Protein AF-A0A6G4KER6-F1 (afdb_monomer_lite)

Structure (mmCIF, N/CA/C/O backbone):
data_AF-A0A6G4KER6-F1
#
_entry.id   AF-A0A6G4KER6-F1
#
loop_
_atom_site.group_PDB
_atom_site.id
_atom_site.type_symbol
_atom_site.label_atom_id
_atom_site.label_alt_id
_atom_site.label_comp_id
_atom_site.label_asym_id
_atom_site.label_entity_id
_atom_site.label_seq_id
_atom_site.pdbx_PDB_ins_code
_atom_site.Cartn_x
_atom_site.Cartn_y
_atom_site.Cartn_z
_atom_site.occupancy
_atom_site.B_iso_or_equiv
_atom_site.auth_seq_id
_atom_site.auth_comp_id
_atom_site.auth_asym_id
_atom_site.auth_atom_id
_atom_site.pdbx_PDB_model_num
ATOM 1 N N . ASN A 1 1 ? 16.055 -1.377 -39.280 1.00 74.94 1 ASN A N 1
ATOM 2 C CA . ASN A 1 1 ? 15.089 -2.118 -38.441 1.00 74.94 1 ASN A CA 1
ATOM 3 C C . ASN A 1 1 ? 14.130 -1.114 -37.783 1.00 74.94 1 ASN A C 1
ATOM 5 O O . ASN A 1 1 ? 14.564 -0.341 -36.937 1.00 74.94 1 ASN A O 1
ATOM 9 N N . LEU A 1 2 ? 12.864 -1.066 -38.221 1.00 85.38 2 LEU A N 1
ATOM 10 C CA . LEU A 1 2 ? 11.827 -0.137 -37.722 1.00 85.38 2 LEU A CA 1
ATOM 11 C C . LEU A 1 2 ? 11.370 -0.453 -36.289 1.00 85.38 2 LEU A C 1
ATOM 13 O O . LEU A 1 2 ? 10.986 0.447 -35.543 1.00 85.38 2 LEU A O 1
ATOM 17 N N . GLU A 1 3 ? 11.438 -1.722 -35.892 1.00 84.62 3 GLU A N 1
ATOM 18 C CA . GLU A 1 3 ? 11.042 -2.169 -34.561 1.00 84.62 3 GLU A CA 1
ATOM 19 C C . GLU A 1 3 ? 11.994 -1.624 -33.491 1.00 84.62 3 GLU A C 1
ATOM 21 O O . GLU A 1 3 ? 11.550 -1.088 -32.476 1.00 84.62 3 GLU A O 1
ATOM 26 N N . THR A 1 4 ? 13.306 -1.670 -33.749 1.00 86.19 4 THR A N 1
ATOM 27 C CA . THR A 1 4 ? 14.325 -1.115 -32.846 1.00 86.19 4 THR A CA 1
ATOM 28 C C . THR A 1 4 ? 14.118 0.381 -32.615 1.00 86.19 4 THR A C 1
ATOM 30 O O . THR A 1 4 ? 14.186 0.841 -31.476 1.00 86.19 4 THR A O 1
ATOM 33 N N . PHE A 1 5 ? 13.806 1.134 -33.675 1.00 86.69 5 PHE A N 1
ATOM 34 C CA . PHE A 1 5 ? 13.527 2.567 -33.580 1.00 86.69 5 PHE A CA 1
ATOM 35 C C . PHE A 1 5 ? 12.266 2.847 -32.749 1.00 86.69 5 PHE A C 1
ATOM 37 O O . PHE A 1 5 ? 12.321 3.635 -31.805 1.00 86.69 5 PHE A O 1
ATOM 44 N N . ARG A 1 6 ? 11.154 2.147 -33.028 1.00 86.12 6 ARG A N 1
ATOM 45 C CA . ARG A 1 6 ? 9.911 2.259 -32.245 1.00 86.12 6 ARG A CA 1
ATOM 46 C C . ARG A 1 6 ? 10.145 1.945 -30.766 1.00 86.12 6 ARG A C 1
ATOM 48 O O . ARG A 1 6 ? 9.701 2.697 -29.903 1.00 86.12 6 ARG A O 1
ATOM 55 N N . ASN A 1 7 ? 10.868 0.866 -30.472 1.00 85.88 7 ASN A N 1
ATOM 56 C CA . ASN A 1 7 ? 11.175 0.469 -29.100 1.00 85.88 7 ASN A CA 1
ATOM 57 C C . ASN A 1 7 ? 12.059 1.515 -28.397 1.00 85.88 7 ASN A C 1
ATOM 59 O O . ASN A 1 7 ? 11.851 1.787 -27.218 1.00 85.88 7 ASN A O 1
ATOM 63 N N . GLY A 1 8 ? 12.993 2.155 -29.109 1.00 84.06 8 GLY A N 1
ATOM 64 C CA . GLY A 1 8 ? 13.769 3.285 -28.590 1.00 84.06 8 GLY A CA 1
ATOM 65 C C . GLY A 1 8 ? 12.897 4.483 -28.195 1.00 84.06 8 GLY A C 1
ATOM 66 O O . GLY A 1 8 ? 13.041 5.003 -27.091 1.00 84.06 8 GLY A O 1
ATOM 67 N N . GLN A 1 9 ? 11.939 4.868 -29.046 1.00 87.75 9 GLN A N 1
ATOM 68 C CA . GLN A 1 9 ? 11.003 5.963 -28.750 1.00 87.75 9 GLN A CA 1
ATOM 69 C C . GLN A 1 9 ? 10.103 5.643 -27.547 1.00 87.75 9 GLN A C 1
ATOM 71 O O . GLN A 1 9 ? 9.937 6.470 -26.653 1.00 87.75 9 GLN A O 1
ATOM 76 N N . LEU A 1 10 ? 9.574 4.419 -27.474 1.00 85.06 10 LEU A N 1
ATOM 77 C CA . LEU A 1 10 ? 8.748 3.979 -26.346 1.00 85.06 10 LEU A CA 1
ATOM 78 C C . LEU A 1 10 ? 9.530 3.961 -25.022 1.00 85.06 10 LEU A C 1
ATOM 80 O O . LEU A 1 10 ? 8.968 4.318 -23.990 1.00 85.06 10 LEU A O 1
ATOM 84 N N . ARG A 1 11 ? 10.828 3.620 -25.037 1.00 82.94 11 ARG A N 1
ATOM 85 C CA . ARG A 1 11 ? 11.691 3.726 -23.844 1.00 82.94 11 ARG A CA 1
ATOM 86 C C . ARG A 1 11 ? 11.892 5.172 -23.396 1.00 82.94 11 ARG A C 1
ATOM 88 O O . ARG A 1 11 ? 11.839 5.433 -22.200 1.00 82.94 11 ARG A O 1
ATOM 95 N N . ALA A 1 12 ? 12.076 6.108 -24.328 1.00 84.88 12 ALA A N 1
ATOM 96 C CA . ALA A 1 12 ? 12.202 7.528 -23.997 1.00 84.88 12 ALA A CA 1
ATOM 97 C C . ALA A 1 12 ? 10.917 8.083 -23.349 1.00 84.88 12 ALA A C 1
ATOM 99 O O . ALA A 1 12 ? 10.983 8.807 -22.356 1.00 84.88 12 ALA A O 1
ATOM 100 N N . VAL A 1 13 ? 9.745 7.686 -23.860 1.00 84.19 13 VAL A N 1
ATOM 101 C CA . VAL A 1 13 ? 8.441 8.044 -23.274 1.00 84.19 13 VAL A CA 1
ATOM 102 C C . VAL A 1 13 ? 8.255 7.420 -21.889 1.00 84.19 13 VAL A C 1
ATOM 104 O O . VAL A 1 13 ? 7.837 8.111 -20.958 1.00 84.19 13 VAL A O 1
ATOM 107 N N . ALA A 1 14 ? 8.585 6.137 -21.727 1.00 81.88 14 ALA A N 1
ATOM 108 C CA . ALA A 1 14 ? 8.510 5.432 -20.447 1.00 81.88 14 ALA A CA 1
ATOM 109 C C . ALA A 1 14 ? 9.381 6.118 -19.374 1.00 81.88 14 ALA A C 1
ATOM 111 O O . ALA A 1 14 ? 8.889 6.464 -18.299 1.00 81.88 14 ALA A O 1
ATOM 112 N N . ALA A 1 15 ? 10.630 6.452 -19.721 1.00 78.19 15 ALA A N 1
ATOM 113 C CA . ALA A 1 15 ? 11.555 7.166 -18.840 1.00 78.19 15 ALA A CA 1
ATOM 114 C C . ALA A 1 15 ? 11.029 8.548 -18.408 1.00 78.19 15 ALA A C 1
ATOM 116 O O . ALA A 1 15 ? 11.163 8.926 -17.246 1.00 78.19 15 ALA A O 1
ATOM 117 N N . GLY A 1 16 ? 10.394 9.295 -19.320 1.00 77.56 16 GLY A N 1
ATOM 118 C CA . GLY A 1 16 ? 9.818 10.608 -19.010 1.00 77.56 16 GLY A CA 1
ATOM 119 C C . GLY A 1 16 ? 8.527 10.547 -18.185 1.00 77.56 16 GLY A C 1
ATOM 120 O O . GLY A 1 16 ? 8.261 11.438 -17.382 1.00 77.56 16 GLY A O 1
ATOM 121 N N . SER A 1 17 ? 7.729 9.494 -18.364 1.00 77.50 17 SER A N 1
ATOM 122 C CA . SER A 1 17 ? 6.418 9.334 -17.717 1.00 77.50 17 SER A CA 1
ATOM 123 C C . SER A 1 17 ? 6.459 8.583 -16.383 1.00 77.50 17 SER A C 1
ATOM 125 O O . SER A 1 17 ? 5.430 8.496 -15.715 1.00 77.50 17 SER A O 1
ATOM 127 N N . ARG A 1 18 ? 7.631 8.065 -15.976 1.00 73.00 18 ARG A N 1
ATOM 128 C CA . ARG A 1 18 ? 7.809 7.159 -14.820 1.00 73.00 18 ARG A CA 1
ATOM 129 C C . ARG A 1 18 ? 6.963 5.885 -14.913 1.00 73.00 18 ARG A C 1
ATOM 131 O O . ARG A 1 18 ? 6.605 5.290 -13.899 1.00 73.00 18 ARG A O 1
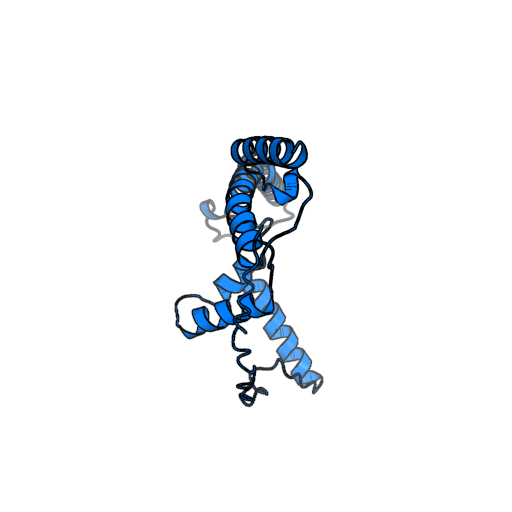ATOM 138 N N . LEU A 1 19 ? 6.633 5.474 -16.133 1.00 76.62 19 LEU A N 1
ATOM 139 C CA . LEU A 1 19 ? 5.990 4.198 -16.418 1.00 76.62 19 LEU A CA 1
ATOM 140 C C . LEU A 1 19 ? 7.046 3.206 -16.899 1.00 76.62 19 LEU A C 1
ATOM 142 O O . LEU A 1 19 ? 8.052 3.590 -17.489 1.00 76.62 19 LEU A O 1
ATOM 146 N N . SER A 1 20 ? 6.804 1.917 -16.685 1.00 78.25 20 SER A N 1
ATOM 147 C CA . SER A 1 20 ? 7.661 0.871 -17.237 1.00 78.25 20 SER A CA 1
ATOM 148 C C . SER A 1 20 ? 7.509 0.773 -18.762 1.00 78.25 20 SER A C 1
ATOM 150 O O . SER A 1 20 ? 6.423 0.994 -19.318 1.00 78.25 20 SER A O 1
ATOM 152 N N . PHE A 1 21 ? 8.597 0.434 -19.460 1.00 78.38 21 PHE A N 1
ATOM 153 C CA . PHE A 1 21 ? 8.586 0.210 -20.907 1.00 78.38 21 PHE A CA 1
ATOM 154 C C . PHE A 1 21 ? 7.650 -0.939 -21.269 1.00 78.38 21 PHE A C 1
ATOM 156 O O . PHE A 1 21 ? 6.844 -0.798 -22.179 1.00 78.38 21 PHE A O 1
ATOM 163 N N . SER A 1 22 ? 7.701 -2.040 -20.531 1.00 77.00 22 SER A N 1
ATOM 164 C CA . SER A 1 22 ? 6.870 -3.221 -20.711 1.00 77.00 22 SER A CA 1
ATOM 165 C C . SER A 1 22 ? 5.389 -2.906 -20.539 1.00 77.00 22 SER A C 1
ATOM 167 O O . SER A 1 22 ? 4.575 -3.404 -21.311 1.00 77.00 22 SER A O 1
ATOM 169 N N . SER A 1 23 ? 5.024 -2.012 -19.610 1.00 74.69 23 SER A N 1
ATOM 170 C CA . SER A 1 23 ? 3.643 -1.522 -19.481 1.00 74.69 23 SER A CA 1
ATOM 171 C C . SER A 1 23 ? 3.251 -0.599 -20.642 1.00 74.69 23 SER A C 1
ATOM 173 O O . SER A 1 23 ? 2.184 -0.757 -21.236 1.00 74.69 23 SER A O 1
ATOM 175 N N . THR A 1 24 ? 4.147 0.309 -21.041 1.00 76.00 24 THR A N 1
ATOM 176 C CA . THR A 1 24 ? 3.918 1.282 -22.128 1.00 76.00 24 THR A CA 1
ATOM 177 C C . THR A 1 24 ? 3.815 0.613 -23.504 1.00 76.00 24 THR A C 1
ATOM 179 O O . THR A 1 24 ? 2.959 0.955 -24.316 1.00 76.00 24 THR A O 1
ATOM 182 N N . ALA A 1 25 ? 4.679 -0.362 -23.772 1.00 76.94 25 ALA A N 1
ATOM 183 C CA . ALA A 1 25 ? 4.778 -1.099 -25.026 1.00 76.94 25 ALA A CA 1
ATOM 184 C C . ALA A 1 25 ? 3.935 -2.385 -25.034 1.00 76.94 25 ALA A C 1
ATOM 186 O O . ALA A 1 25 ? 3.863 -3.045 -26.070 1.00 76.94 25 ALA A O 1
ATOM 187 N N . ARG A 1 26 ? 3.330 -2.756 -23.892 1.00 73.25 26 ARG A N 1
ATOM 188 C CA . ARG A 1 26 ? 2.672 -4.057 -23.654 1.00 73.25 26 ARG A CA 1
ATOM 189 C C . ARG A 1 26 ? 3.541 -5.252 -24.059 1.00 73.25 26 ARG A C 1
ATOM 191 O O . ARG A 1 26 ? 3.043 -6.236 -24.601 1.00 73.25 26 ARG A O 1
ATOM 198 N N . ASN A 1 27 ? 4.845 -5.152 -23.821 1.00 75.38 27 ASN A N 1
ATOM 199 C CA . ASN A 1 27 ? 5.815 -6.179 -24.174 1.00 75.38 27 ASN A CA 1
ATOM 200 C C . ASN A 1 27 ? 6.532 -6.648 -22.913 1.00 75.38 27 ASN A C 1
ATOM 202 O O . ASN A 1 27 ? 7.344 -5.911 -22.379 1.00 75.38 27 ASN A O 1
ATOM 206 N N . TYR A 1 28 ? 6.246 -7.868 -22.467 1.00 66.75 28 TYR A N 1
ATOM 207 C CA . TYR A 1 28 ? 6.769 -8.428 -21.217 1.00 66.75 28 TYR A CA 1
ATOM 208 C C . TYR A 1 28 ? 7.930 -9.414 -21.439 1.00 66.75 28 TYR A C 1
ATOM 210 O O . TYR A 1 28 ? 8.191 -10.280 -20.604 1.00 66.75 28 TYR A O 1
ATOM 218 N N . ASN A 1 29 ? 8.636 -9.311 -22.568 1.00 69.25 29 ASN A N 1
ATOM 219 C CA . ASN A 1 29 ? 9.780 -10.172 -22.865 1.00 69.25 29 ASN A CA 1
ATOM 220 C C . ASN A 1 29 ? 11.023 -9.749 -22.062 1.00 69.25 29 ASN A C 1
ATOM 222 O O . ASN A 1 29 ? 11.415 -8.584 -22.078 1.00 69.25 29 ASN A O 1
ATOM 226 N N . GLY A 1 30 ? 11.681 -10.703 -21.399 1.00 71.81 30 GLY A N 1
ATOM 227 C CA . GLY A 1 30 ? 12.914 -10.469 -20.642 1.00 71.81 30 GLY A CA 1
ATOM 228 C C . GLY A 1 30 ? 13.197 -11.568 -19.617 1.00 71.81 30 GLY A C 1
ATOM 229 O O . GLY A 1 30 ? 12.362 -12.438 -19.381 1.00 71.81 30 GLY A O 1
ATOM 230 N N . THR A 1 31 ? 14.380 -11.538 -19.002 1.00 78.06 31 THR A N 1
ATOM 231 C CA . THR A 1 31 ? 14.703 -12.419 -17.868 1.00 78.06 31 THR A CA 1
ATOM 232 C C . THR A 1 31 ? 13.974 -11.956 -16.601 1.00 78.06 31 THR A C 1
ATOM 234 O O . THR A 1 31 ? 13.618 -10.783 -16.478 1.00 78.06 31 THR A O 1
ATOM 237 N N . TYR A 1 32 ? 13.798 -12.853 -15.623 1.00 70.62 32 TYR A N 1
ATOM 238 C CA . TYR A 1 32 ? 13.185 -12.525 -14.324 1.00 70.62 32 TYR A CA 1
ATOM 239 C C . TYR A 1 32 ? 13.810 -11.279 -13.672 1.00 70.62 32 TYR A C 1
ATOM 241 O O . TYR A 1 32 ? 13.098 -10.391 -13.209 1.00 70.62 32 TYR A O 1
ATOM 249 N N . SER A 1 33 ? 15.143 -11.182 -13.682 1.00 73.06 33 SER A N 1
ATOM 250 C CA . SER A 1 33 ? 15.867 -10.049 -13.097 1.00 73.06 33 SER A CA 1
ATOM 251 C C . SER A 1 33 ? 15.558 -8.728 -13.806 1.00 73.06 33 SER A C 1
ATOM 253 O O . SER A 1 33 ? 15.400 -7.710 -13.138 1.00 73.06 33 SER A O 1
ATOM 255 N N . ALA A 1 34 ? 15.420 -8.741 -15.137 1.00 77.25 34 ALA A N 1
ATOM 256 C CA . ALA A 1 34 ? 15.083 -7.548 -15.911 1.00 77.25 34 ALA A CA 1
ATOM 257 C C . ALA A 1 34 ? 13.647 -7.075 -15.632 1.00 77.25 34 ALA A C 1
ATOM 259 O O . ALA A 1 34 ? 13.431 -5.891 -15.388 1.00 77.25 34 ALA A O 1
ATOM 260 N N . GLN A 1 35 ? 12.684 -8.002 -15.582 1.00 75.88 35 GLN A N 1
ATOM 261 C CA . GLN A 1 35 ? 11.294 -7.684 -15.232 1.00 75.88 35 GLN A CA 1
ATOM 262 C C . GLN A 1 35 ? 11.173 -7.162 -13.793 1.00 75.88 35 GLN A C 1
ATOM 264 O O . GLN A 1 35 ? 10.406 -6.236 -13.531 1.00 75.88 35 GLN A O 1
ATOM 269 N N . ARG A 1 36 ? 11.951 -7.721 -12.851 1.00 77.69 36 ARG A N 1
ATOM 270 C CA . ARG A 1 36 ? 11.978 -7.248 -11.460 1.00 77.69 36 ARG A CA 1
ATOM 271 C C . ARG A 1 36 ? 12.549 -5.845 -11.344 1.00 77.69 36 ARG A C 1
ATOM 273 O O . ARG A 1 36 ? 11.947 -5.028 -10.660 1.00 77.69 36 ARG A O 1
ATOM 280 N N . GLN A 1 37 ? 13.664 -5.563 -12.009 1.00 78.25 37 GLN A N 1
ATOM 281 C CA . GLN A 1 37 ? 14.275 -4.235 -11.991 1.00 78.25 37 GLN A CA 1
ATOM 282 C C . GLN A 1 37 ? 13.307 -3.174 -12.530 1.00 78.25 37 GLN A C 1
ATOM 284 O O . GLN A 1 37 ? 13.092 -2.140 -11.905 1.00 78.25 37 GLN A O 1
ATOM 289 N N . GLU A 1 38 ? 12.649 -3.480 -13.644 1.00 80.19 38 GLU A N 1
ATOM 290 C CA . GLU A 1 38 ? 11.659 -2.593 -14.245 1.00 80.19 38 GLU A CA 1
ATOM 291 C C . GLU A 1 38 ? 10.435 -2.364 -13.338 1.00 80.19 38 GLU A C 1
ATOM 293 O O . GLU A 1 38 ? 9.926 -1.243 -13.218 1.00 80.19 38 GLU A O 1
ATOM 298 N N . LEU A 1 39 ? 9.955 -3.416 -12.668 1.00 80.31 39 LEU A N 1
ATOM 299 C CA . LEU A 1 39 ? 8.871 -3.290 -11.699 1.00 80.31 39 LEU A CA 1
ATOM 300 C C . LEU A 1 39 ? 9.289 -2.426 -10.503 1.00 80.31 39 LEU A C 1
ATOM 302 O O . LEU A 1 39 ? 8.508 -1.572 -10.090 1.00 80.31 39 LEU A O 1
ATOM 306 N N . VAL A 1 40 ? 10.498 -2.617 -9.967 1.00 80.19 40 VAL A N 1
ATOM 307 C CA . VAL A 1 40 ? 11.035 -1.809 -8.858 1.00 80.19 40 VAL A CA 1
ATOM 308 C C . VAL A 1 40 ? 11.052 -0.328 -9.238 1.00 80.19 40 VAL A C 1
ATOM 310 O O . VAL A 1 40 ? 10.473 0.487 -8.525 1.00 80.19 40 VAL A O 1
ATOM 313 N N . GLU A 1 41 ? 11.611 0.013 -10.399 1.00 78.56 41 GLU A N 1
ATOM 314 C CA . GLU A 1 41 ? 11.714 1.404 -10.862 1.00 78.56 41 GLU A CA 1
ATOM 315 C C . GLU A 1 41 ? 10.342 2.057 -11.098 1.00 78.56 41 GLU A C 1
ATOM 317 O O . GLU A 1 41 ? 10.125 3.216 -10.743 1.00 78.56 41 GLU A O 1
ATOM 322 N N . SER A 1 42 ? 9.381 1.314 -11.657 1.00 77.88 42 SER A N 1
ATOM 323 C CA . SER A 1 42 ? 8.016 1.829 -11.853 1.00 77.88 42 SER A CA 1
ATOM 324 C C . SER A 1 42 ? 7.221 1.955 -10.549 1.00 77.88 42 SER A C 1
ATOM 326 O O . SER A 1 42 ? 6.399 2.865 -10.415 1.00 77.88 42 SER A O 1
ATOM 328 N N . THR A 1 43 ? 7.487 1.090 -9.564 1.00 82.00 43 THR A N 1
ATOM 329 C CA . THR A 1 43 ? 6.801 1.105 -8.264 1.00 82.00 43 THR A CA 1
ATOM 330 C C . THR A 1 43 ? 7.050 2.412 -7.524 1.00 82.00 43 THR A C 1
ATOM 332 O O . THR A 1 43 ? 6.094 2.997 -7.021 1.00 82.00 43 THR A O 1
ATOM 335 N N . ASP A 1 44 ? 8.276 2.938 -7.536 1.00 80.38 44 ASP A N 1
ATOM 336 C CA . ASP A 1 44 ? 8.585 4.239 -6.926 1.00 80.38 44 ASP A CA 1
ATOM 337 C C . ASP A 1 44 ? 7.732 5.372 -7.521 1.00 80.38 44 ASP A C 1
ATOM 339 O O . ASP A 1 44 ? 7.199 6.219 -6.797 1.00 80.38 44 ASP A O 1
ATOM 343 N N . GLY A 1 45 ? 7.524 5.355 -8.842 1.00 80.88 45 GLY A N 1
ATOM 344 C CA . GLY A 1 45 ? 6.626 6.287 -9.525 1.00 80.88 45 GLY A CA 1
ATOM 345 C C . GLY A 1 45 ? 5.177 6.165 -9.044 1.00 80.88 45 GLY A C 1
ATOM 346 O O . GLY A 1 45 ? 4.519 7.176 -8.778 1.00 80.88 45 GLY A O 1
ATOM 347 N N . TYR A 1 46 ? 4.690 4.935 -8.875 1.00 82.81 46 TYR A N 1
ATOM 348 C CA . TYR A 1 46 ? 3.344 4.672 -8.367 1.00 82.81 46 TYR A CA 1
ATOM 349 C C . TYR A 1 46 ? 3.166 5.087 -6.904 1.00 82.81 46 TYR A C 1
ATOM 351 O O . TYR A 1 46 ? 2.124 5.653 -6.575 1.00 82.81 46 TYR A O 1
ATOM 359 N N . LEU A 1 47 ? 4.171 4.888 -6.046 1.00 85.44 47 LEU A N 1
ATOM 360 C CA . LEU A 1 47 ? 4.126 5.304 -4.640 1.00 85.44 47 LEU A CA 1
ATOM 361 C C . LEU A 1 47 ? 4.018 6.831 -4.498 1.00 85.44 47 LEU A C 1
ATOM 363 O O . LEU A 1 47 ? 3.275 7.319 -3.648 1.00 85.44 47 LEU A O 1
ATOM 367 N N . ILE A 1 48 ? 4.683 7.598 -5.369 1.00 87.75 48 ILE A N 1
ATOM 368 C CA . ILE A 1 48 ? 4.548 9.065 -5.396 1.00 87.75 48 ILE A CA 1
ATOM 369 C C . ILE A 1 48 ? 3.117 9.472 -5.764 1.00 87.75 48 ILE A C 1
ATOM 371 O O . ILE A 1 48 ? 2.514 10.306 -5.087 1.00 87.75 48 ILE A O 1
ATOM 375 N N . LEU A 1 49 ? 2.556 8.882 -6.826 1.00 88.19 49 LEU A N 1
ATOM 376 C CA . LEU A 1 49 ? 1.179 9.163 -7.250 1.00 88.19 49 LEU A CA 1
ATOM 377 C C . LEU A 1 49 ? 0.164 8.768 -6.174 1.00 88.19 49 LEU A C 1
ATOM 379 O O . LEU A 1 49 ? -0.815 9.478 -5.941 1.00 88.19 49 LEU A O 1
ATOM 383 N N . GLN A 1 50 ? 0.415 7.652 -5.498 1.00 89.25 50 GLN A N 1
ATOM 384 C CA . GLN A 1 50 ? -0.383 7.186 -4.379 1.00 89.25 50 GLN A CA 1
ATOM 385 C C . GLN A 1 50 ? -0.340 8.175 -3.211 1.00 89.25 50 GLN A C 1
ATOM 387 O O . GLN A 1 50 ? -1.401 8.515 -2.692 1.00 89.25 50 GLN A O 1
ATOM 392 N N . ASP A 1 51 ? 0.836 8.665 -2.805 1.00 89.81 51 ASP A N 1
ATOM 393 C CA . ASP A 1 51 ? 0.946 9.644 -1.716 1.00 89.81 51 ASP A CA 1
ATOM 394 C C . ASP A 1 51 ? 0.236 10.958 -2.067 1.00 89.81 51 ASP A C 1
ATOM 396 O O . ASP A 1 51 ? -0.515 11.503 -1.254 1.00 89.81 51 ASP A O 1
ATOM 400 N N . TRP A 1 52 ? 0.356 11.406 -3.320 1.00 93.00 52 TRP A N 1
ATOM 401 C CA . TRP A 1 52 ? -0.396 12.553 -3.832 1.00 93.00 52 TRP A CA 1
ATOM 402 C C . TRP A 1 52 ? -1.905 12.338 -3.739 1.00 93.00 52 TRP A C 1
ATOM 404 O O . TRP A 1 52 ? -2.623 13.195 -3.221 1.00 93.00 52 TRP A O 1
ATOM 414 N N . PHE A 1 53 ? -2.398 11.185 -4.192 1.00 93.06 53 PHE A N 1
ATOM 415 C CA . PHE A 1 53 ? -3.820 10.860 -4.124 1.00 93.06 53 PHE A CA 1
ATOM 416 C C . PHE A 1 53 ? -4.312 10.743 -2.674 1.00 93.06 53 PHE A C 1
ATOM 418 O O . PHE A 1 53 ? -5.381 11.253 -2.330 1.00 93.06 53 PHE A O 1
ATOM 425 N N . ILE A 1 54 ? -3.512 10.139 -1.791 1.00 93.25 54 ILE A N 1
ATOM 426 C CA . ILE A 1 54 ? -3.807 10.060 -0.358 1.00 93.25 54 ILE A CA 1
ATOM 427 C C . ILE A 1 54 ? -3.897 11.464 0.240 1.00 93.25 54 ILE A C 1
ATOM 429 O O . ILE A 1 54 ? -4.859 11.759 0.949 1.00 93.25 54 ILE A O 1
ATOM 433 N N . GLY A 1 55 ? -2.917 12.325 -0.031 1.00 93.81 55 GLY A N 1
ATOM 434 C CA . GLY A 1 55 ? -2.859 13.684 0.495 1.00 93.81 55 GLY A CA 1
ATOM 435 C C . GLY A 1 55 ? -4.001 14.567 -0.005 1.00 93.81 55 GLY A C 1
ATOM 436 O O . GLY A 1 55 ? -4.601 15.286 0.795 1.00 93.81 55 GLY A O 1
ATOM 437 N N . ALA A 1 56 ? -4.323 14.484 -1.296 1.00 96.00 56 ALA A N 1
ATOM 438 C CA . ALA A 1 56 ? -5.295 15.356 -1.950 1.00 96.00 56 ALA A CA 1
ATOM 439 C C . ALA A 1 56 ? -6.750 14.881 -1.817 1.00 96.00 56 ALA A C 1
ATOM 441 O O . ALA A 1 56 ? -7.654 15.711 -1.763 1.00 96.00 56 ALA A O 1
ATOM 442 N N . VAL A 1 57 ? -6.992 13.568 -1.762 1.00 95.12 57 VAL A N 1
ATOM 443 C CA . VAL A 1 57 ? -8.347 12.997 -1.853 1.00 95.12 57 VAL A CA 1
ATOM 444 C C . VAL A 1 57 ? -8.692 12.192 -0.606 1.00 95.12 57 VAL A C 1
ATOM 446 O O . VAL A 1 57 ? -9.612 12.544 0.136 1.00 95.12 57 VAL A O 1
ATOM 449 N N . THR A 1 58 ? -7.938 11.126 -0.333 1.00 95.00 58 THR A N 1
ATOM 450 C CA . THR A 1 58 ? -8.323 10.139 0.687 1.00 95.00 58 THR A CA 1
ATOM 451 C C . THR A 1 58 ? -8.279 10.713 2.102 1.00 95.00 58 THR A C 1
ATOM 453 O O . THR A 1 58 ? -9.206 10.508 2.887 1.00 95.00 58 THR A O 1
ATOM 456 N N . ARG A 1 59 ? -7.225 11.461 2.447 1.00 95.50 59 ARG A N 1
ATOM 457 C CA . ARG A 1 59 ? -7.031 12.036 3.785 1.00 95.50 59 ARG A CA 1
ATOM 458 C C . ARG A 1 59 ? -8.065 13.123 4.110 1.00 95.50 59 ARG A C 1
ATOM 460 O O . ARG A 1 59 ? -8.635 13.050 5.202 1.00 95.50 59 ARG A O 1
ATOM 467 N N . PRO A 1 60 ? -8.361 14.099 3.228 1.00 96.38 60 PRO A N 1
ATOM 468 C CA . PRO A 1 60 ? -9.450 15.049 3.454 1.00 96.38 60 PRO A CA 1
ATOM 469 C C . PRO A 1 60 ? -10.811 14.366 3.612 1.00 96.38 60 PRO A C 1
ATOM 471 O O . PRO A 1 60 ? -11.544 14.677 4.552 1.00 96.38 60 PRO A O 1
ATOM 474 N N . MET A 1 61 ? -11.116 13.390 2.750 1.00 96.56 61 MET A N 1
ATOM 475 C CA . MET A 1 61 ? -12.373 12.641 2.796 1.00 96.56 61 MET A CA 1
ATOM 476 C C . MET A 1 61 ? -12.537 11.881 4.118 1.00 96.56 61 MET A C 1
ATOM 478 O O . MET A 1 61 ? -13.564 12.021 4.784 1.00 96.56 61 MET A O 1
ATOM 482 N N . TYR A 1 62 ? -11.506 11.144 4.547 1.00 95.75 62 TYR A N 1
ATOM 483 C CA . TYR A 1 62 ? -11.499 10.432 5.828 1.00 95.75 62 TYR A CA 1
ATOM 484 C C . TYR A 1 62 ? -11.728 11.377 7.014 1.00 95.75 62 TYR A C 1
ATOM 486 O O . TYR A 1 62 ? -12.562 11.107 7.878 1.00 95.75 62 TYR A O 1
ATOM 494 N N . ARG A 1 63 ? -11.022 12.514 7.052 1.00 95.75 63 ARG A N 1
ATOM 495 C CA . ARG A 1 63 ? -11.142 13.488 8.149 1.00 95.75 63 ARG A CA 1
ATOM 496 C C . ARG A 1 63 ? -12.530 14.122 8.205 1.00 95.75 63 ARG A C 1
ATOM 498 O O . ARG A 1 63 ? -13.068 14.285 9.300 1.00 95.75 63 ARG A O 1
ATOM 505 N N . ALA A 1 64 ? -13.109 14.455 7.052 1.00 96.44 64 ALA A N 1
ATOM 506 C CA . ALA A 1 64 ? -14.461 15.000 6.967 1.00 96.44 64 ALA A CA 1
ATOM 507 C C . ALA A 1 64 ? -15.506 13.985 7.452 1.00 96.44 64 ALA A C 1
ATOM 509 O O . ALA A 1 64 ? -16.354 14.320 8.282 1.00 96.44 64 ALA A O 1
ATOM 510 N N . TRP A 1 65 ? -15.392 12.734 7.000 1.00 96.69 65 TRP A N 1
ATOM 511 C CA . TRP A 1 65 ? -16.253 11.644 7.447 1.00 96.69 65 TRP A CA 1
ATOM 512 C C . TRP A 1 65 ? -16.147 11.411 8.960 1.00 96.69 65 TRP A C 1
ATOM 514 O O . TRP A 1 65 ? -17.170 11.417 9.644 1.00 96.69 65 TRP A O 1
ATOM 524 N N . LEU A 1 66 ? -14.931 11.278 9.503 1.00 96.12 66 LEU A N 1
ATOM 525 C CA . LEU A 1 66 ? -14.726 11.007 10.929 1.00 96.12 66 LEU A CA 1
ATOM 526 C C . LEU A 1 66 ? -15.292 12.136 11.795 1.00 96.12 66 LEU A C 1
ATOM 528 O O . LEU A 1 66 ? -15.976 11.879 12.784 1.00 96.12 66 LEU A O 1
ATOM 532 N N . LYS A 1 67 ? -15.065 13.392 11.392 1.00 95.38 67 LYS A N 1
ATOM 533 C CA . LYS A 1 67 ? -15.643 14.559 12.067 1.00 95.38 67 LYS A CA 1
ATOM 534 C C . LYS A 1 67 ? -17.170 14.459 12.128 1.00 95.38 67 LYS A C 1
ATOM 536 O O . LYS A 1 67 ? -17.746 14.663 13.194 1.00 95.38 67 LYS A O 1
ATOM 541 N N . GLN A 1 68 ? -17.820 14.110 11.018 1.00 96.75 68 GLN A N 1
ATOM 542 C CA . GLN A 1 68 ? -19.276 13.983 10.963 1.00 96.75 68 GLN A CA 1
ATOM 543 C C . GLN A 1 68 ? -19.794 12.787 11.775 1.00 96.75 68 GLN A C 1
ATOM 545 O O . GLN A 1 68 ? -20.812 12.900 12.460 1.00 96.75 68 GLN A O 1
ATOM 550 N N . ALA A 1 69 ? -19.089 11.657 11.753 1.00 96.38 69 ALA A N 1
ATOM 551 C CA . ALA A 1 69 ? -19.432 10.469 12.533 1.00 96.38 69 ALA A CA 1
ATOM 552 C C . ALA A 1 69 ? -19.363 10.726 14.050 1.00 96.38 69 ALA A C 1
ATOM 554 O O . ALA A 1 69 ? -20.190 10.215 14.805 1.00 96.38 69 ALA A O 1
ATOM 555 N N . VAL A 1 70 ? -18.420 11.566 14.490 1.00 95.50 70 VAL A N 1
ATOM 556 C CA . VAL A 1 70 ? -18.325 12.013 15.887 1.00 95.50 70 VAL A CA 1
ATOM 557 C C . VAL A 1 70 ? -19.447 12.994 16.234 1.00 95.50 70 VAL A C 1
ATOM 559 O O . VAL A 1 70 ? -20.114 12.819 17.249 1.00 95.50 70 VAL A O 1
ATOM 562 N N . VAL A 1 71 ? -19.697 14.006 15.393 1.00 94.75 71 VAL A N 1
ATOM 563 C CA . VAL A 1 71 ? -20.739 15.026 15.647 1.00 94.75 71 VAL A CA 1
ATOM 564 C C . VAL A 1 71 ? -22.144 14.420 15.673 1.00 94.75 71 VAL A C 1
ATOM 566 O O . VAL A 1 71 ? -22.958 14.792 16.512 1.00 94.75 71 VAL A O 1
ATOM 569 N N . SER A 1 72 ? -22.425 13.463 14.789 1.00 96.31 72 SER A N 1
ATOM 570 C CA . SER A 1 72 ? -23.705 12.740 14.752 1.00 96.31 72 SER A CA 1
ATOM 571 C C . SER A 1 72 ? -23.890 11.745 15.905 1.00 96.31 72 SER A C 1
ATOM 573 O O . SER A 1 72 ? -24.976 11.194 16.067 1.00 96.31 72 SER A O 1
ATOM 575 N N . GLY A 1 73 ? -22.851 11.498 16.708 1.00 94.38 73 GLY A N 1
ATOM 576 C CA . GLY A 1 73 ? -22.901 10.586 17.850 1.00 94.38 73 GLY A CA 1
ATOM 577 C C . GLY A 1 73 ? -22.847 9.097 17.493 1.00 94.38 73 GLY A C 1
ATOM 578 O O . GLY A 1 73 ? -22.949 8.270 18.402 1.00 94.38 73 GLY A O 1
ATOM 579 N N . VAL A 1 74 ? -22.653 8.749 16.212 1.00 96.12 74 VAL A N 1
ATOM 580 C CA . VAL A 1 74 ? -22.417 7.364 15.757 1.00 96.12 74 VAL A CA 1
ATOM 581 C C . VAL A 1 74 ? -21.123 6.826 16.361 1.00 96.12 74 VAL A C 1
ATOM 583 O O . VAL A 1 74 ? -21.081 5.698 16.849 1.00 96.12 74 VAL A O 1
ATOM 586 N N . ILE A 1 75 ? -20.076 7.655 16.378 1.00 94.56 75 ILE A N 1
ATOM 587 C CA . ILE A 1 75 ? -18.820 7.361 17.065 1.00 94.56 75 ILE A CA 1
ATOM 588 C C . ILE A 1 75 ? -18.777 8.175 18.355 1.00 94.56 75 ILE A C 1
ATOM 590 O O . ILE A 1 75 ? -18.726 9.405 18.335 1.00 94.56 75 ILE A O 1
ATOM 594 N N . ARG A 1 76 ? -18.755 7.479 19.494 1.00 93.50 76 ARG A N 1
ATOM 595 C CA . ARG A 1 76 ? -18.554 8.096 20.809 1.00 93.50 76 ARG A CA 1
ATOM 596 C C . ARG A 1 76 ? -17.082 8.025 21.176 1.00 93.50 76 ARG A C 1
ATOM 598 O O . ARG A 1 76 ? -16.526 6.938 21.297 1.00 93.50 76 ARG A O 1
ATOM 605 N N . LEU A 1 77 ? -16.462 9.186 21.348 1.00 92.56 77 LEU A N 1
ATOM 606 C CA . LEU A 1 77 ? -15.056 9.260 21.725 1.00 92.56 77 LEU A CA 1
ATOM 607 C C . LEU A 1 77 ? -14.869 8.897 23.210 1.00 92.56 77 LEU A C 1
ATOM 609 O O . LEU A 1 77 ? -15.645 9.378 24.045 1.00 92.56 77 LEU A O 1
ATOM 613 N N . PRO A 1 78 ? -13.846 8.095 23.556 1.00 92.69 78 PRO A N 1
ATOM 614 C CA . PRO A 1 78 ? -13.432 7.888 24.941 1.00 92.69 78 PRO A CA 1
ATOM 615 C C . PRO A 1 78 ? -13.075 9.213 25.629 1.00 92.69 78 PRO A C 1
ATOM 617 O O . PRO A 1 78 ? -12.615 10.157 24.983 1.00 92.69 78 PRO A O 1
ATOM 620 N N . ARG A 1 79 ? -13.291 9.298 26.948 1.00 89.19 79 ARG A N 1
ATOM 621 C CA . ARG A 1 79 ? -13.037 10.529 27.725 1.00 89.19 79 ARG A CA 1
ATOM 622 C C . ARG A 1 79 ? -11.548 10.861 27.853 1.00 89.19 79 ARG A C 1
ATOM 624 O O . ARG A 1 79 ? -11.204 12.029 27.988 1.00 89.19 79 ARG A O 1
ATOM 631 N N . ASP A 1 80 ? -10.706 9.841 27.818 1.00 93.19 80 ASP A N 1
ATOM 632 C CA . ASP A 1 80 ? -9.250 9.863 27.948 1.00 93.19 80 ASP A CA 1
ATOM 633 C C . ASP A 1 80 ? -8.517 9.924 26.597 1.00 93.19 80 ASP A C 1
ATOM 635 O O . ASP A 1 80 ? -7.290 9.891 26.555 1.00 93.19 80 ASP A O 1
ATOM 639 N N . LEU A 1 81 ? -9.250 10.035 25.483 1.00 90.69 81 LEU A N 1
ATOM 640 C CA . LEU A 1 81 ? -8.650 10.098 24.155 1.00 90.69 81 LEU A CA 1
ATOM 641 C C . LEU A 1 81 ? -7.841 11.390 23.967 1.00 90.69 81 LEU A C 1
ATOM 643 O O . LEU A 1 81 ? -8.384 12.497 24.053 1.00 90.69 81 LEU A O 1
ATOM 647 N N . ASP A 1 82 ? -6.576 11.250 23.571 1.00 92.00 82 ASP A N 1
ATOM 648 C CA . ASP A 1 82 ? -5.790 12.376 23.076 1.00 92.00 82 ASP A CA 1
ATOM 649 C C . ASP A 1 82 ? -6.373 12.896 21.752 1.00 92.00 82 ASP A C 1
ATOM 651 O O . ASP A 1 82 ? -6.319 12.243 20.704 1.00 92.00 82 ASP A O 1
ATOM 655 N N . ARG A 1 83 ? -6.900 14.123 21.792 1.00 87.69 83 ARG A N 1
ATOM 656 C CA . ARG A 1 83 ? -7.485 14.825 20.641 1.00 87.69 83 ARG A CA 1
ATOM 657 C C . ARG A 1 83 ? -6.498 14.982 19.482 1.00 87.69 83 ARG A C 1
ATOM 659 O O . ARG A 1 83 ? -6.949 15.039 18.339 1.00 87.69 83 ARG A O 1
ATOM 666 N N . SER A 1 84 ? -5.192 15.046 19.752 1.00 89.31 84 SER A N 1
ATOM 667 C CA . SER A 1 84 ? -4.163 15.169 18.713 1.00 89.31 84 SER A CA 1
ATOM 668 C C . SER A 1 84 ? -4.065 13.903 17.850 1.00 89.31 84 SER A C 1
ATOM 670 O O . SER A 1 84 ? -3.858 13.983 16.639 1.00 89.31 84 SER A O 1
ATOM 672 N N . SER A 1 85 ? -4.337 12.743 18.456 1.00 89.38 85 SER A N 1
ATOM 673 C CA . SER A 1 85 ? -4.286 11.429 17.811 1.00 89.38 85 SER A CA 1
ATOM 674 C C . SER A 1 85 ? -5.542 11.066 17.012 1.00 89.38 85 SER A C 1
ATOM 676 O O . SER A 1 85 ? -5.496 10.164 16.180 1.00 89.38 85 SER A O 1
ATOM 678 N N . LEU A 1 86 ? -6.657 11.780 17.215 1.00 91.00 86 LEU A N 1
ATOM 679 C CA . LEU A 1 86 ? -7.976 11.415 16.677 1.00 91.00 86 LEU A CA 1
ATOM 680 C C . LEU A 1 86 ? -7.980 11.196 15.155 1.00 91.00 86 LEU A C 1
ATOM 682 O O . LEU A 1 86 ? -8.671 10.318 14.650 1.00 91.00 86 LEU A O 1
ATOM 686 N N . TYR A 1 87 ? -7.222 12.006 14.418 1.00 91.94 87 TYR A N 1
ATOM 687 C CA . TYR A 1 87 ? -7.175 11.941 12.955 1.00 91.94 87 TYR A CA 1
ATOM 688 C C . TYR A 1 87 ? -5.948 11.203 12.412 1.00 91.94 87 TYR A C 1
ATOM 690 O O . TYR A 1 87 ? -5.708 11.222 11.198 1.00 91.94 87 TYR A O 1
ATOM 698 N N . THR A 1 88 ? -5.157 10.591 13.290 1.00 88.44 88 THR A N 1
ATOM 699 C CA . THR A 1 88 ? -4.056 9.724 12.887 1.00 88.44 88 THR A CA 1
ATOM 700 C C . THR A 1 88 ? -4.649 8.480 12.246 1.00 88.44 88 THR A C 1
ATOM 702 O O . THR A 1 88 ? -5.433 7.757 12.852 1.00 88.44 88 THR A O 1
ATOM 705 N N . ALA A 1 89 ? -4.295 8.256 10.988 1.00 87.50 89 ALA A N 1
ATOM 706 C CA . ALA A 1 89 ? -4.742 7.106 10.226 1.00 87.50 89 ALA A CA 1
ATOM 707 C C . ALA A 1 89 ? -3.591 6.599 9.368 1.00 87.50 89 ALA A C 1
ATOM 709 O O . ALA A 1 89 ? -2.818 7.387 8.815 1.00 87.50 89 ALA A O 1
ATOM 710 N N . VAL A 1 90 ? -3.506 5.278 9.259 1.00 85.94 90 VAL A N 1
ATOM 711 C CA . VAL A 1 90 ? -2.623 4.605 8.313 1.00 85.94 90 VAL A CA 1
ATOM 712 C C . VAL A 1 90 ? -3.382 4.470 7.002 1.00 85.94 90 VAL A C 1
ATOM 714 O O . VAL A 1 90 ? -4.480 3.918 6.970 1.00 85.94 90 VAL A O 1
ATOM 717 N N . TYR A 1 91 ? -2.799 4.989 5.926 1.00 85.81 91 TYR A N 1
ATOM 718 C CA . TYR A 1 91 ? -3.342 4.851 4.582 1.00 85.81 91 TYR A CA 1
ATOM 719 C C . TYR A 1 91 ? -2.570 3.745 3.881 1.00 85.81 91 TYR A C 1
ATOM 721 O O . TYR A 1 91 ? -1.386 3.890 3.589 1.00 85.81 91 TYR A O 1
ATOM 729 N N . SER A 1 92 ? -3.243 2.630 3.636 1.00 78.19 92 SER A N 1
ATOM 730 C CA . SER A 1 92 ? -2.708 1.542 2.828 1.00 78.19 92 SER A CA 1
ATOM 731 C C . SER A 1 92 ? -3.243 1.686 1.414 1.00 78.19 92 SER A C 1
ATOM 733 O O . SER A 1 92 ? -4.439 1.887 1.215 1.00 78.19 92 SER A O 1
ATOM 735 N N . GLY A 1 93 ? -2.371 1.574 0.424 1.00 78.12 93 GLY A N 1
ATOM 736 C CA . GLY A 1 93 ? -2.805 1.367 -0.952 1.00 78.12 93 GLY A CA 1
ATOM 737 C C . GLY A 1 93 ? -1.971 0.273 -1.604 1.00 78.12 93 GLY A C 1
ATOM 738 O O . GLY A 1 93 ? -1.438 -0.569 -0.877 1.00 78.12 93 GLY A O 1
ATOM 739 N N . PRO A 1 94 ? -1.905 0.242 -2.942 1.00 77.50 94 PRO A N 1
ATOM 740 C CA . PRO A 1 94 ? -1.286 -0.857 -3.666 1.00 77.50 94 PRO A CA 1
ATOM 741 C C . PRO A 1 94 ? 0.149 -1.085 -3.199 1.00 77.50 94 PRO A C 1
ATOM 743 O O . PRO A 1 94 ? 0.947 -0.154 -3.145 1.00 77.50 94 PRO A O 1
ATOM 746 N N . VAL A 1 95 ? 0.456 -2.327 -2.841 1.00 80.44 95 VAL A N 1
ATOM 747 C CA . VAL A 1 95 ? 1.820 -2.752 -2.529 1.00 80.44 95 VAL A CA 1
ATOM 748 C C . VAL A 1 95 ? 2.466 -3.355 -3.764 1.00 80.44 95 VAL A C 1
ATOM 750 O O . VAL A 1 95 ? 1.769 -3.768 -4.694 1.00 80.44 95 VAL A O 1
ATOM 753 N N . MET A 1 96 ? 3.797 -3.410 -3.765 1.00 78.75 96 MET A N 1
ATOM 754 C CA . MET A 1 96 ? 4.548 -4.016 -4.857 1.00 78.75 96 MET A CA 1
ATOM 755 C C . MET A 1 96 ? 4.052 -5.455 -5.100 1.00 78.75 96 MET A C 1
ATOM 757 O O . MET A 1 96 ? 4.042 -6.260 -4.161 1.00 78.75 96 MET A O 1
ATOM 761 N N . PRO A 1 97 ? 3.620 -5.796 -6.328 1.00 72.56 97 PRO A N 1
ATOM 762 C CA . PRO A 1 97 ? 3.205 -7.152 -6.641 1.00 72.56 97 PRO A CA 1
ATOM 763 C C . PRO A 1 97 ? 4.418 -8.085 -6.649 1.00 72.56 97 PRO A C 1
ATOM 765 O O . PRO A 1 97 ? 5.522 -7.698 -7.028 1.00 72.56 97 PRO A O 1
ATOM 768 N N . TRP A 1 98 ? 4.200 -9.323 -6.218 1.00 76.25 98 TRP A N 1
ATOM 769 C CA . TRP A 1 98 ? 5.244 -10.342 -6.157 1.00 76.25 98 TRP A CA 1
ATOM 770 C C . TRP A 1 98 ? 5.379 -10.975 -7.544 1.00 76.25 98 TRP A C 1
ATOM 772 O O . TRP A 1 98 ? 4.371 -11.338 -8.151 1.00 76.25 98 TRP A O 1
ATOM 782 N N . ILE A 1 99 ? 6.606 -11.108 -8.049 1.00 72.69 99 ILE A N 1
ATOM 783 C CA . ILE A 1 99 ? 6.867 -11.719 -9.363 1.00 72.69 99 ILE A CA 1
ATOM 784 C C . ILE A 1 99 ? 7.082 -13.224 -9.204 1.00 72.69 99 ILE A C 1
ATOM 786 O O . ILE A 1 99 ? 6.525 -14.013 -9.959 1.00 72.69 99 ILE A O 1
ATOM 790 N N . ASP A 1 100 ? 7.882 -13.624 -8.211 1.00 80.75 100 ASP A N 1
ATOM 791 C CA . ASP A 1 100 ? 8.107 -15.034 -7.874 1.00 80.75 100 ASP A CA 1
ATOM 792 C C . ASP A 1 100 ? 7.810 -15.218 -6.386 1.00 80.75 100 ASP A C 1
ATOM 794 O O . ASP A 1 100 ? 8.656 -14.911 -5.539 1.00 80.75 100 ASP A O 1
ATOM 798 N N . PRO A 1 101 ? 6.599 -15.681 -6.040 1.00 79.56 101 PRO A N 1
ATOM 799 C CA . PRO A 1 101 ? 6.173 -15.699 -4.655 1.00 79.56 101 PRO A CA 1
ATOM 800 C C . PRO A 1 101 ? 6.988 -16.657 -3.785 1.00 79.56 101 PRO A C 1
ATOM 802 O O . PRO A 1 101 ? 7.079 -16.435 -2.579 1.00 79.56 101 PRO A O 1
ATOM 805 N N . VAL A 1 102 ? 7.606 -17.686 -4.374 1.00 84.12 102 VAL A N 1
ATOM 806 C CA . VAL A 1 102 ? 8.420 -18.659 -3.638 1.00 84.12 102 VAL A CA 1
ATOM 807 C C . VAL A 1 102 ? 9.756 -18.035 -3.258 1.00 84.12 102 VAL A C 1
ATOM 809 O O . VAL A 1 102 ? 10.091 -17.990 -2.075 1.00 84.12 102 VAL A O 1
ATOM 812 N N . LYS A 1 103 ? 10.487 -17.473 -4.230 1.00 82.12 103 LYS A N 1
ATOM 813 C CA . LYS A 1 103 ? 11.781 -16.822 -3.958 1.00 82.12 103 LYS A CA 1
ATOM 814 C C . LYS A 1 103 ? 11.639 -15.633 -3.017 1.00 82.12 103 LYS A C 1
ATOM 816 O O . LYS A 1 103 ? 12.489 -15.411 -2.158 1.00 82.12 103 LYS A O 1
ATOM 821 N N . GLU A 1 104 ? 10.560 -14.871 -3.161 1.00 83.62 104 GLU A N 1
ATOM 822 C CA . GLU A 1 104 ? 10.299 -13.720 -2.299 1.00 83.62 104 GLU A CA 1
ATOM 823 C C . GLU A 1 104 ? 9.932 -14.147 -0.874 1.00 83.62 104 GLU A C 1
ATOM 825 O O . GLU A 1 104 ? 10.463 -13.577 0.080 1.00 83.62 104 GLU A O 1
ATOM 830 N N . ALA A 1 105 ? 9.115 -15.192 -0.701 1.00 86.44 105 ALA A N 1
ATOM 831 C CA . ALA A 1 105 ? 8.832 -15.758 0.618 1.00 86.44 105 ALA A CA 1
ATOM 832 C C . ALA A 1 105 ? 10.093 -16.325 1.294 1.00 86.44 105 ALA A C 1
ATOM 834 O O . ALA A 1 105 ? 10.287 -16.131 2.497 1.00 86.44 105 ALA A O 1
ATOM 835 N N . GLU A 1 106 ? 10.971 -16.994 0.541 1.00 87.75 106 GLU A N 1
ATOM 836 C CA . GLU A 1 106 ? 12.261 -17.475 1.046 1.00 87.75 106 GLU A CA 1
ATOM 837 C C . GLU A 1 106 ? 13.167 -16.320 1.485 1.00 87.75 106 GLU A C 1
ATOM 839 O O . GLU A 1 106 ? 13.729 -16.366 2.582 1.00 87.75 106 GLU A O 1
ATOM 844 N N . ALA A 1 107 ? 13.252 -15.249 0.691 1.00 86.50 107 ALA A N 1
ATOM 845 C CA . ALA A 1 107 ? 14.011 -14.054 1.047 1.00 86.50 107 ALA A CA 1
ATOM 846 C C . ALA A 1 107 ? 13.485 -13.403 2.337 1.00 86.50 107 ALA A C 1
ATOM 848 O O . ALA A 1 107 ? 14.275 -13.055 3.218 1.00 86.50 107 ALA A O 1
ATOM 849 N N . TRP A 1 108 ? 12.162 -13.286 2.497 1.00 89.00 108 TRP A N 1
ATOM 850 C CA . TRP A 1 108 ? 11.552 -12.786 3.733 1.00 89.00 108 TRP A CA 1
ATOM 851 C C . TRP A 1 108 ? 11.820 -13.701 4.929 1.00 89.00 108 TRP A C 1
ATOM 853 O O . TRP A 1 108 ? 12.168 -13.221 6.008 1.00 89.00 108 TRP A O 1
ATOM 863 N N . LYS A 1 109 ? 11.720 -15.024 4.746 1.00 87.44 109 LYS A N 1
ATOM 864 C CA . LYS A 1 109 ? 12.046 -16.013 5.784 1.00 87.44 109 LYS A CA 1
ATOM 865 C C . LYS A 1 109 ? 13.492 -15.867 6.259 1.00 87.44 109 LYS A C 1
ATOM 867 O O . LYS A 1 109 ? 13.734 -15.921 7.464 1.00 87.44 109 LYS A O 1
ATOM 872 N N . ILE A 1 110 ? 14.436 -15.673 5.336 1.00 90.06 110 ILE A N 1
ATOM 873 C CA . ILE A 1 110 ? 15.854 -15.452 5.654 1.00 90.06 110 ILE A CA 1
ATOM 874 C C . ILE A 1 110 ? 16.034 -14.143 6.430 1.00 90.06 110 ILE A C 1
ATOM 876 O O . ILE A 1 110 ? 16.678 -14.158 7.474 1.00 90.06 110 ILE A O 1
ATOM 880 N N . GLN A 1 111 ? 15.435 -13.037 5.980 1.00 87.38 111 GLN A N 1
ATOM 881 C CA . GLN A 1 111 ? 15.552 -11.734 6.650 1.00 87.38 111 GLN A CA 1
ATOM 882 C C . GLN A 1 111 ? 14.971 -11.738 8.067 1.00 87.38 111 GLN A C 1
ATOM 884 O O . GLN A 1 111 ? 15.606 -11.227 8.988 1.00 87.38 111 GLN A O 1
ATOM 889 N N . ILE A 1 112 ? 13.799 -12.353 8.258 1.00 89.06 112 ILE A N 1
ATO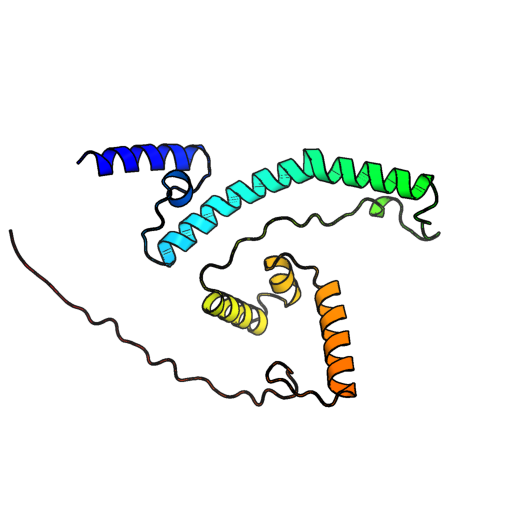M 890 C CA . ILE A 1 112 ? 13.170 -12.458 9.580 1.00 89.06 112 ILE A CA 1
ATOM 891 C C . ILE A 1 112 ? 14.010 -13.333 10.508 1.00 89.06 112 ILE A C 1
ATOM 893 O O . ILE A 1 112 ? 14.285 -12.945 11.641 1.00 89.06 112 ILE A O 1
ATOM 897 N N . ARG A 1 113 ? 14.480 -14.494 10.031 1.00 82.44 113 ARG A N 1
ATOM 898 C CA . ARG A 1 113 ? 15.360 -15.369 10.825 1.00 82.44 113 ARG A CA 1
ATOM 899 C C . ARG A 1 113 ? 16.711 -14.725 11.133 1.00 82.44 113 ARG A C 1
ATOM 901 O O . ARG A 1 113 ? 17.261 -14.975 12.198 1.00 82.44 113 ARG A O 1
ATOM 908 N N . GLY A 1 114 ? 17.228 -13.904 10.221 1.00 83.50 114 GLY A N 1
ATOM 909 C CA . GLY A 1 114 ? 18.456 -13.131 10.398 1.00 83.50 114 GLY A CA 1
ATOM 910 C C . GLY A 1 114 ? 18.295 -11.885 11.275 1.00 83.50 114 GLY A C 1
ATOM 911 O O . GLY A 1 114 ? 19.284 -11.205 11.522 1.00 83.50 114 GLY A O 1
ATOM 912 N N . GLY A 1 115 ? 17.078 -11.568 11.733 1.00 84.50 115 GLY A N 1
ATOM 913 C CA . GLY A 1 115 ? 16.798 -10.400 12.575 1.00 84.50 115 GLY A CA 1
ATOM 914 C C . GLY A 1 115 ? 16.800 -9.057 11.836 1.00 84.50 115 GLY A C 1
ATOM 915 O O . GLY A 1 115 ? 16.708 -8.016 12.479 1.00 84.50 115 GLY A O 1
ATOM 916 N N . ALA A 1 116 ? 16.888 -9.063 10.504 1.00 84.38 116 ALA A N 1
ATOM 917 C CA . ALA A 1 116 ? 16.861 -7.853 9.680 1.00 84.38 116 ALA A CA 1
ATOM 918 C C . ALA A 1 116 ? 15.434 -7.330 9.427 1.00 84.38 116 ALA A C 1
ATOM 920 O O . ALA A 1 116 ? 15.263 -6.173 9.053 1.00 84.38 116 ALA A O 1
ATOM 921 N N . ALA A 1 117 ? 14.416 -8.172 9.624 1.00 89.00 117 ALA A N 1
ATOM 922 C CA . ALA A 1 117 ? 13.011 -7.824 9.438 1.00 89.00 117 ALA A CA 1
ATOM 923 C C . ALA A 1 117 ? 12.117 -8.508 10.482 1.00 89.00 117 ALA A C 1
ATOM 925 O O . ALA A 1 117 ? 12.495 -9.511 11.088 1.00 89.00 117 ALA A O 1
ATOM 926 N N . THR A 1 118 ? 10.900 -7.998 10.666 1.00 89.06 118 THR A N 1
ATOM 927 C CA . THR A 1 118 ? 9.878 -8.608 11.526 1.00 89.06 118 THR A CA 1
ATOM 928 C C . THR A 1 118 ? 8.728 -9.207 10.716 1.00 89.06 118 THR A C 1
ATOM 930 O O . THR A 1 118 ? 8.501 -8.865 9.555 1.00 89.06 118 THR A O 1
ATOM 933 N N . GLU A 1 119 ? 7.926 -10.070 11.348 1.00 88.25 119 GLU A N 1
ATOM 934 C CA . GLU A 1 119 ? 6.675 -10.569 10.752 1.00 88.25 119 GLU A CA 1
ATOM 935 C C . GLU A 1 119 ? 5.718 -9.430 10.371 1.00 88.25 119 GLU A C 1
ATOM 937 O O . GLU A 1 119 ? 5.003 -9.510 9.374 1.00 88.25 119 GLU A O 1
ATOM 942 N N . SER A 1 120 ? 5.712 -8.351 11.155 1.00 85.88 120 SER A N 1
ATOM 943 C CA . SER A 1 120 ? 4.888 -7.176 10.884 1.00 85.88 120 SER A CA 1
ATOM 944 C C . SER A 1 120 ? 5.325 -6.464 9.603 1.00 85.88 120 SER A C 1
ATOM 946 O O . SER A 1 120 ? 4.470 -5.951 8.882 1.00 85.88 120 SER A O 1
ATOM 948 N N . ASP A 1 121 ? 6.626 -6.452 9.303 1.00 85.19 121 ASP A N 1
ATOM 949 C CA . ASP A 1 121 ? 7.165 -5.839 8.084 1.00 85.19 121 ASP A CA 1
ATOM 950 C C . ASP A 1 121 ? 6.752 -6.633 6.848 1.00 85.19 121 ASP A C 1
ATOM 952 O O . ASP A 1 121 ? 6.242 -6.042 5.897 1.00 85.19 121 ASP A O 1
ATOM 956 N N . TRP A 1 122 ? 6.832 -7.971 6.902 1.00 88.00 122 TRP A N 1
ATOM 957 C CA . TRP A 1 122 ? 6.264 -8.832 5.856 1.00 88.00 122 TRP A CA 1
ATOM 958 C C . TRP A 1 122 ? 4.784 -8.511 5.662 1.00 88.00 122 TRP A C 1
ATOM 960 O O . TRP A 1 122 ? 4.340 -8.222 4.549 1.00 88.00 122 TRP A O 1
ATOM 970 N N . VAL A 1 123 ? 3.984 -8.568 6.730 1.00 88.94 123 VAL A N 1
ATOM 971 C CA . VAL A 1 123 ? 2.528 -8.408 6.619 1.00 88.94 123 VAL A CA 1
ATOM 972 C C . VAL A 1 123 ? 2.159 -7.066 5.975 1.00 88.94 123 VAL A C 1
ATOM 974 O O . VAL A 1 123 ? 1.275 -7.037 5.112 1.00 88.94 123 VAL A O 1
ATOM 977 N N . ARG A 1 124 ? 2.884 -5.993 6.316 1.00 85.25 124 ARG A N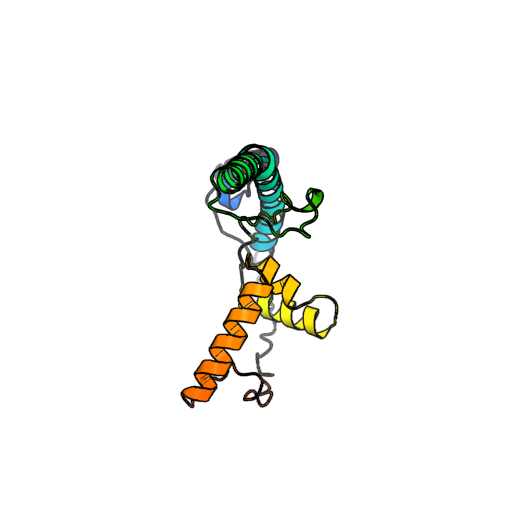 1
ATOM 978 C CA . ARG A 1 124 ? 2.728 -4.673 5.691 1.00 85.25 124 ARG A CA 1
ATOM 979 C C . ARG A 1 124 ? 3.193 -4.637 4.240 1.00 85.25 124 ARG A C 1
ATOM 981 O O . ARG A 1 124 ? 2.496 -4.040 3.425 1.00 85.25 124 ARG A O 1
ATOM 988 N N . ALA A 1 125 ? 4.294 -5.304 3.896 1.00 82.56 125 ALA A N 1
ATOM 989 C CA . ALA A 1 125 ? 4.741 -5.442 2.508 1.00 82.56 125 ALA A CA 1
ATOM 990 C C . ALA A 1 125 ? 3.702 -6.165 1.632 1.00 82.56 125 ALA A C 1
ATOM 992 O O . ALA A 1 125 ? 3.612 -5.906 0.439 1.00 82.56 125 ALA A O 1
ATOM 993 N N . GLY A 1 126 ? 2.871 -7.025 2.230 1.00 83.50 126 GLY A N 1
ATOM 994 C CA . GLY A 1 126 ? 1.702 -7.634 1.588 1.00 83.50 126 GLY A CA 1
ATOM 995 C C . GLY A 1 126 ? 0.414 -6.800 1.648 1.00 83.50 126 GLY A C 1
ATOM 996 O O . GLY A 1 126 ? -0.651 -7.330 1.343 1.00 83.50 126 GLY A O 1
ATOM 997 N N . GLY A 1 127 ? 0.468 -5.542 2.095 1.00 82.31 127 GLY A N 1
ATOM 998 C CA . GLY A 1 127 ? -0.676 -4.622 2.128 1.00 82.31 127 GLY A CA 1
ATOM 999 C C . GLY A 1 127 ? -1.709 -4.917 3.218 1.00 82.31 127 GLY A C 1
ATOM 1000 O O . GLY A 1 127 ? -2.850 -4.470 3.124 1.00 82.31 127 GLY A O 1
ATOM 1001 N N . ARG A 1 128 ? -1.344 -5.690 4.247 1.00 86.12 128 ARG A N 1
ATOM 1002 C CA . ARG A 1 128 ? -2.249 -6.109 5.327 1.00 86.12 128 ARG A CA 1
ATOM 1003 C C . ARG A 1 128 ? -1.868 -5.456 6.655 1.00 86.12 128 ARG A C 1
ATOM 1005 O O . ARG A 1 128 ? -0.726 -5.056 6.868 1.00 86.12 128 ARG A O 1
ATOM 1012 N N . ASN A 1 129 ? -2.830 -5.385 7.573 1.00 85.62 129 ASN A N 1
ATOM 1013 C CA . ASN A 1 129 ? -2.598 -4.927 8.940 1.00 85.62 129 ASN A CA 1
ATOM 1014 C C . ASN A 1 129 ? -2.049 -6.081 9.813 1.00 85.62 129 ASN A C 1
ATOM 1016 O O . ASN A 1 129 ? -2.737 -7.098 9.956 1.00 85.62 129 ASN A O 1
ATOM 1020 N N . PRO A 1 130 ? -0.850 -5.944 10.418 1.00 89.06 130 PRO A N 1
ATOM 1021 C CA . PRO A 1 130 ? -0.275 -6.954 11.310 1.00 89.06 130 PRO A CA 1
ATOM 1022 C C . PRO A 1 130 ? -1.185 -7.374 12.464 1.00 89.06 130 PRO A C 1
ATOM 1024 O O . PRO A 1 130 ? -1.256 -8.564 12.774 1.00 89.06 130 PRO A O 1
ATOM 1027 N N . ASP A 1 131 ? -1.917 -6.434 13.062 1.00 87.81 131 ASP A N 1
ATOM 1028 C CA . ASP A 1 131 ? -2.771 -6.727 14.216 1.00 87.81 131 ASP A CA 1
ATOM 1029 C C . ASP A 1 131 ? -3.977 -7.577 13.810 1.00 87.81 131 ASP A C 1
ATOM 1031 O O . ASP A 1 131 ? -4.330 -8.541 14.494 1.00 87.81 131 ASP A O 1
ATOM 1035 N N . ASP A 1 132 ? -4.567 -7.283 12.649 1.00 87.25 132 ASP A N 1
ATOM 1036 C CA . ASP A 1 132 ? -5.665 -8.077 12.099 1.00 87.25 132 ASP A CA 1
ATOM 1037 C C . ASP A 1 132 ? -5.199 -9.485 11.715 1.00 87.25 132 ASP A C 1
ATOM 1039 O O . ASP A 1 132 ? -5.908 -10.458 11.979 1.00 87.25 132 ASP A O 1
ATOM 1043 N N . VAL A 1 133 ? -3.999 -9.614 11.135 1.00 90.38 133 VAL A N 1
ATOM 1044 C CA . VAL A 1 133 ? -3.413 -10.918 10.790 1.00 90.38 133 VAL A CA 1
ATOM 1045 C C . VAL A 1 133 ? -3.161 -11.752 12.042 1.00 90.38 133 VAL A C 1
ATOM 1047 O O . VAL A 1 133 ? -3.561 -12.913 12.081 1.00 90.38 133 VAL A O 1
ATOM 1050 N N . LYS A 1 134 ? -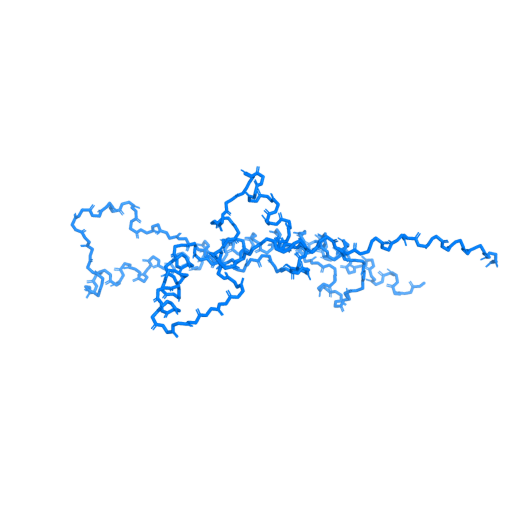2.568 -11.170 13.091 1.00 91.19 134 LYS A N 1
ATOM 1051 C CA . LYS A 1 134 ? -2.351 -11.875 14.363 1.00 91.19 134 LYS A CA 1
ATOM 1052 C C . LYS A 1 134 ? -3.668 -12.280 15.021 1.00 91.19 134 LYS A C 1
ATOM 1054 O O . LYS A 1 134 ? -3.789 -13.413 15.483 1.00 91.19 134 LYS A O 1
ATOM 1059 N N . ARG A 1 135 ? -4.667 -11.389 15.026 1.00 89.19 135 ARG A N 1
ATOM 1060 C CA . ARG A 1 135 ? -6.001 -11.674 15.576 1.00 89.19 135 ARG A CA 1
ATOM 1061 C C . ARG A 1 135 ? -6.680 -12.835 14.847 1.00 89.19 135 ARG A C 1
ATOM 1063 O O . ARG A 1 135 ? -7.195 -13.728 15.513 1.00 89.19 135 ARG A O 1
ATOM 1070 N N . ARG A 1 136 ? -6.661 -12.840 13.508 1.00 89.31 136 ARG A N 1
ATOM 1071 C CA . ARG A 1 136 ? -7.229 -13.929 12.691 1.00 89.31 136 ARG A CA 1
ATOM 1072 C C . ARG A 1 136 ? -6.485 -15.241 12.895 1.00 89.31 136 ARG A C 1
ATOM 1074 O O . ARG A 1 136 ? -7.126 -16.231 13.210 1.00 89.31 136 ARG A O 1
ATOM 1081 N N . ARG A 1 137 ? -5.149 -15.218 12.844 1.00 88.50 137 ARG A N 1
ATOM 1082 C CA . ARG A 1 137 ? -4.320 -16.407 13.087 1.00 88.50 137 ARG A CA 1
ATOM 1083 C C . ARG A 1 137 ? -4.624 -17.042 14.443 1.00 88.50 137 ARG A C 1
ATOM 1085 O O . ARG A 1 137 ? -4.731 -18.257 14.533 1.00 88.50 137 ARG A O 1
ATOM 1092 N N . LYS A 1 138 ? -4.783 -16.235 15.499 1.00 90.06 138 LYS A N 1
ATOM 1093 C CA . LYS A 1 138 ? -5.181 -16.747 16.816 1.00 90.06 138 LYS A CA 1
ATOM 1094 C C . LYS A 1 138 ? -6.551 -17.430 16.761 1.00 90.06 138 LYS A C 1
ATOM 1096 O O . LYS A 1 138 ? -6.679 -18.543 17.253 1.00 90.06 138 LYS A O 1
ATOM 1101 N N . ALA A 1 139 ? -7.547 -16.771 16.170 1.00 88.81 139 ALA A N 1
ATOM 1102 C CA . ALA A 1 139 ? -8.895 -17.321 16.059 1.00 88.81 139 ALA A CA 1
ATOM 1103 C C . ALA A 1 139 ? -8.917 -18.646 15.277 1.00 88.81 139 ALA A C 1
ATOM 1105 O O . ALA A 1 139 ? -9.538 -19.598 15.735 1.00 88.81 139 ALA A O 1
ATOM 1106 N N . GLU A 1 140 ? -8.183 -18.722 14.164 1.00 88.75 140 GLU A N 1
ATOM 1107 C CA . GLU A 1 140 ? -8.033 -19.934 13.348 1.00 88.75 140 GLU A CA 1
ATOM 1108 C C . GLU A 1 140 ? -7.379 -21.073 14.139 1.00 88.75 140 GLU A C 1
ATOM 1110 O O . GLU A 1 140 ? -7.885 -22.189 14.143 1.00 88.75 140 GLU A O 1
ATOM 1115 N N . ILE A 1 141 ? -6.289 -20.805 14.869 1.00 87.25 141 ILE A N 1
ATOM 1116 C CA . ILE A 1 141 ? -5.630 -21.817 15.712 1.00 87.25 141 ILE A CA 1
ATOM 1117 C C . ILE A 1 141 ? -6.573 -22.311 16.818 1.00 87.25 141 ILE A C 1
ATOM 1119 O O . ILE A 1 141 ? -6.651 -23.514 17.073 1.00 87.25 141 ILE A O 1
ATOM 1123 N N . ASP A 1 142 ? -7.290 -21.399 17.478 1.00 89.44 142 ASP A N 1
ATOM 1124 C CA . ASP A 1 142 ? -8.231 -21.741 18.546 1.00 89.44 142 ASP A CA 1
ATOM 1125 C C . ASP A 1 142 ? -9.419 -22.569 18.017 1.00 89.44 142 ASP A C 1
ATOM 1127 O O . ASP A 1 142 ? -9.918 -23.446 18.720 1.00 89.44 142 ASP A O 1
ATOM 1131 N N . GLU A 1 143 ? -9.877 -22.310 16.790 1.00 89.56 143 GLU A N 1
ATOM 1132 C CA . GLU A 1 143 ? -10.930 -23.075 16.114 1.00 89.56 143 GLU A CA 1
ATOM 1133 C C . GLU A 1 143 ? -10.435 -24.446 15.644 1.00 89.56 143 GLU A C 1
ATOM 1135 O O . GLU A 1 143 ? -11.067 -25.455 15.953 1.00 89.56 143 GLU A O 1
ATOM 1140 N N . ASN A 1 144 ? -9.264 -24.510 15.008 1.00 89.75 144 ASN A N 1
ATOM 1141 C CA . ASN A 1 144 ? -8.648 -25.763 14.568 1.00 89.75 144 ASN A CA 1
ATOM 1142 C C . ASN A 1 144 ? -8.459 -26.738 15.735 1.00 89.75 144 ASN A C 1
ATOM 1144 O O . ASN A 1 144 ? -8.767 -27.919 15.606 1.00 89.75 144 ASN A O 1
ATOM 1148 N N . ARG A 1 145 ? -8.045 -26.233 16.906 1.00 87.12 145 ARG A N 1
ATOM 1149 C CA . ARG A 1 145 ? -7.931 -27.030 18.139 1.00 87.12 145 ARG A CA 1
ATOM 1150 C C . ARG A 1 145 ? -9.268 -27.536 18.673 1.00 87.12 145 ARG A C 1
ATOM 1152 O O . ARG A 1 145 ? -9.293 -28.580 19.305 1.00 87.12 145 ARG A O 1
ATOM 1159 N N . LYS A 1 146 ? -10.366 -26.803 18.471 1.00 91.00 146 LYS A N 1
ATOM 1160 C CA . LYS A 1 146 ? -11.713 -27.253 18.875 1.00 91.00 146 LYS A CA 1
ATOM 1161 C C . LYS A 1 146 ? -12.272 -28.315 17.936 1.00 91.00 146 LYS A C 1
ATOM 1163 O O . LYS A 1 146 ? -13.107 -29.105 18.360 1.00 91.00 146 LYS A O 1
ATOM 1168 N N . LEU A 1 147 ? -11.865 -28.273 16.671 1.00 91.75 147 LEU A N 1
ATOM 1169 C CA . LEU A 1 147 ? -12.341 -29.156 15.609 1.00 91.75 147 LEU A CA 1
ATOM 1170 C C . LEU A 1 147 ? -11.401 -30.344 15.349 1.00 91.75 147 LEU A C 1
ATOM 1172 O O . LEU A 1 147 ? -11.642 -31.098 14.411 1.00 91.75 147 LEU A O 1
ATOM 1176 N N . ASP A 1 148 ? -10.332 -30.489 16.139 1.00 88.19 148 ASP A N 1
ATOM 1177 C CA . ASP A 1 148 ? -9.269 -31.486 15.951 1.00 88.19 148 ASP A CA 1
ATOM 1178 C C . ASP A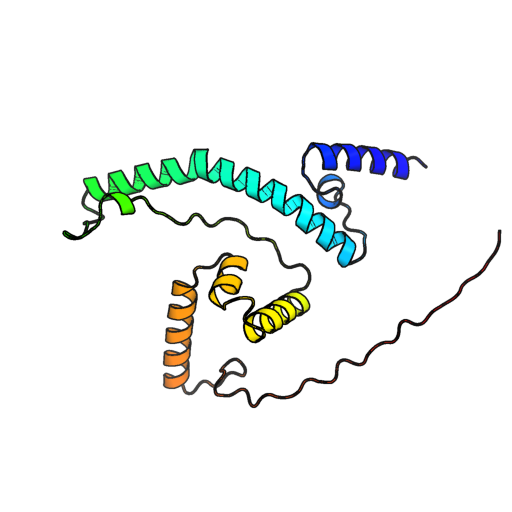 1 148 ? -8.672 -31.488 14.525 1.00 88.19 148 ASP A C 1
ATOM 1180 O O . ASP A 1 148 ? -8.280 -32.523 13.981 1.00 88.19 148 ASP A O 1
ATOM 1184 N N . LEU A 1 149 ? -8.586 -30.307 13.902 1.00 82.88 149 LEU A N 1
ATOM 1185 C CA . LEU A 1 149 ? -8.009 -30.129 12.570 1.00 82.88 149 LEU A CA 1
ATOM 1186 C C . LEU A 1 149 ? -6.500 -29.891 12.675 1.00 82.88 149 LEU A C 1
ATOM 1188 O O . LEU A 1 149 ? -6.052 -28.931 13.303 1.00 82.88 149 LEU A O 1
ATOM 1192 N N . VAL A 1 150 ? -5.715 -30.741 12.011 1.00 76.44 150 VAL A N 1
ATOM 1193 C CA . VAL A 1 150 ? -4.254 -30.621 11.932 1.00 76.44 150 VAL A CA 1
ATOM 1194 C C . VAL A 1 150 ? -3.858 -30.242 10.512 1.00 76.44 150 VAL A C 1
ATOM 1196 O O . VAL A 1 150 ? -4.157 -30.964 9.563 1.00 76.44 150 VAL A O 1
ATOM 1199 N N . PHE A 1 151 ? -3.153 -29.121 10.384 1.00 73.38 151 PHE A N 1
ATOM 1200 C CA . PHE A 1 151 ? -2.595 -28.647 9.122 1.00 73.38 151 PHE A CA 1
ATOM 1201 C C . PHE A 1 151 ? -1.067 -28.644 9.195 1.00 73.38 151 PHE A C 1
ATOM 1203 O O . PHE A 1 151 ? -0.480 -28.388 10.247 1.00 73.38 151 PHE A O 1
ATOM 1210 N N . ASP A 1 152 ? -0.423 -28.871 8.055 1.00 66.94 152 ASP A N 1
ATOM 1211 C CA . ASP A 1 152 ? 1.021 -28.706 7.850 1.00 66.94 152 ASP A CA 1
ATOM 1212 C C . ASP A 1 152 ? 1.505 -27.274 8.140 1.00 66.94 152 ASP A C 1
ATOM 1214 O O . ASP A 1 152 ? 2.667 -27.055 8.474 1.00 66.94 152 ASP A O 1
ATOM 1218 N N . THR A 1 153 ? 0.601 -26.296 8.070 1.00 62.25 153 THR A N 1
ATOM 1219 C CA . THR A 1 153 ? 0.864 -24.889 8.387 1.00 62.25 153 THR A CA 1
ATOM 1220 C C . THR A 1 153 ? 0.934 -24.564 9.885 1.00 62.25 153 THR A C 1
ATOM 1222 O O . THR A 1 153 ? 1.243 -23.420 10.223 1.00 62.25 153 THR A O 1
ATOM 1225 N N . ASP A 1 154 ? 0.619 -25.501 10.791 1.00 61.28 154 ASP A N 1
ATOM 1226 C CA . ASP A 1 154 ? 0.748 -25.280 12.239 1.00 61.28 154 ASP A CA 1
ATOM 1227 C C . ASP A 1 154 ? 2.224 -25.410 12.673 1.00 61.28 154 ASP A C 1
ATOM 1229 O O . ASP A 1 154 ? 2.794 -26.501 12.568 1.00 61.28 154 ASP A O 1
ATOM 1233 N N . PRO A 1 155 ? 2.858 -24.347 13.214 1.00 59.53 155 PRO A N 1
ATOM 1234 C CA . PRO A 1 155 ? 4.244 -24.405 13.677 1.00 59.53 155 PRO A CA 1
ATOM 1235 C C . PRO A 1 155 ? 4.509 -25.471 14.749 1.00 59.53 155 PRO A C 1
ATOM 1237 O O . PRO A 1 155 ? 5.651 -25.894 14.905 1.00 59.53 155 PRO A O 1
ATOM 1240 N N . ALA A 1 156 ? 3.488 -25.903 15.497 1.00 61.94 156 ALA A N 1
ATOM 1241 C CA . ALA A 1 156 ? 3.619 -26.984 16.474 1.00 61.94 156 ALA A CA 1
ATOM 1242 C C . ALA A 1 156 ? 3.691 -28.381 15.824 1.00 61.94 156 ALA A C 1
ATOM 1244 O O . ALA A 1 156 ? 4.155 -29.329 16.459 1.00 61.94 156 ALA A O 1
ATOM 1245 N N . SER A 1 157 ? 3.250 -28.499 14.569 1.00 58.97 157 SER A N 1
ATOM 1246 C CA . SER A 1 157 ? 3.195 -29.746 13.799 1.00 58.97 157 SER A CA 1
ATOM 1247 C C . SER A 1 157 ? 4.332 -29.871 12.773 1.00 58.97 157 SER A C 1
ATOM 1249 O O . SER A 1 157 ? 4.624 -30.981 12.321 1.00 58.97 157 SER A O 1
ATOM 1251 N N . ASP A 1 158 ? 5.018 -28.771 12.437 1.00 57.62 158 ASP A N 1
ATOM 1252 C CA . ASP A 1 158 ? 6.185 -28.778 11.548 1.00 57.62 158 ASP A CA 1
ATOM 1253 C C . ASP A 1 158 ? 7.421 -29.371 12.253 1.00 57.62 158 ASP A C 1
ATOM 1255 O O . ASP A 1 158 ? 8.101 -28.723 13.050 1.00 57.62 158 ASP A O 1
ATOM 1259 N N . LYS A 1 159 ? 7.745 -30.629 11.930 1.00 54.28 159 LYS A N 1
ATOM 1260 C CA . LYS A 1 159 ? 8.966 -31.320 12.387 1.00 54.28 159 LYS A CA 1
ATOM 1261 C C . LYS A 1 159 ? 10.231 -30.919 11.612 1.00 54.28 159 LYS A C 1
ATOM 1263 O O . LYS A 1 159 ? 11.215 -31.657 11.645 1.00 54.28 159 LYS A O 1
ATOM 1268 N N . GLY A 1 160 ? 10.242 -29.779 10.919 1.00 51.69 160 GLY A N 1
ATOM 1269 C CA . GLY A 1 160 ? 11.442 -29.258 10.265 1.00 51.69 160 GLY A CA 1
ATOM 1270 C C . GLY A 1 160 ? 11.958 -30.193 9.174 1.00 51.69 160 GLY A C 1
ATOM 1271 O O . GLY A 1 160 ? 13.159 -30.456 9.094 1.00 51.69 160 GLY A O 1
ATOM 1272 N N . GLY A 1 161 ? 11.048 -30.718 8.350 1.00 42.28 161 GLY A N 1
ATOM 1273 C CA . GLY A 1 161 ? 11.388 -31.573 7.218 1.00 42.28 161 GLY A CA 1
ATOM 1274 C C . GLY A 1 161 ? 12.285 -30.836 6.225 1.00 42.28 161 GLY A C 1
ATOM 1275 O O . GLY A 1 161 ? 11.823 -30.012 5.438 1.00 42.28 161 GLY A O 1
ATOM 1276 N N . SER A 1 162 ? 13.584 -31.134 6.277 1.00 44.12 162 SER A N 1
ATOM 1277 C CA . SER A 1 162 ? 14.598 -30.698 5.320 1.00 44.12 162 SER A CA 1
ATOM 1278 C C . SER A 1 162 ? 14.150 -30.993 3.888 1.00 44.12 162 SER A C 1
ATOM 1280 O O . SER A 1 162 ? 14.209 -32.130 3.429 1.00 44.12 162 SER A O 1
ATOM 1282 N N . SER A 1 163 ? 13.758 -29.953 3.156 1.00 40.47 163 SER A N 1
ATOM 1283 C CA . SER A 1 163 ? 13.752 -29.975 1.692 1.00 40.47 163 SER A CA 1
ATOM 1284 C C . SER A 1 163 ? 15.066 -29.387 1.176 1.00 40.47 163 SER A C 1
ATOM 1286 O O . SER A 1 163 ? 15.092 -28.486 0.346 1.00 40.47 163 SER A O 1
ATOM 1288 N N . ALA A 1 164 ? 16.191 -29.889 1.694 1.00 41.25 164 ALA A N 1
ATOM 1289 C CA . ALA A 1 164 ? 17.489 -29.769 1.044 1.00 41.25 164 ALA A CA 1
ATOM 1290 C C . ALA A 1 164 ? 17.552 -30.779 -0.115 1.00 41.25 164 ALA A C 1
ATOM 1292 O O . ALA A 1 164 ? 18.217 -31.804 -0.016 1.00 41.25 164 ALA A O 1
ATOM 1293 N N . ALA A 1 165 ? 16.810 -30.526 -1.195 1.00 37.69 165 ALA A N 1
ATOM 1294 C CA . ALA A 1 165 ? 16.910 -31.320 -2.422 1.00 37.69 165 ALA A CA 1
ATOM 1295 C C . ALA A 1 165 ? 16.443 -30.564 -3.678 1.00 37.69 165 ALA A C 1
ATOM 1297 O O . ALA A 1 165 ? 15.896 -31.170 -4.595 1.00 37.69 165 ALA A O 1
ATOM 1298 N N . THR A 1 166 ? 16.683 -29.255 -3.783 1.00 33.16 166 THR A N 1
ATOM 1299 C CA . THR A 1 166 ? 16.662 -28.615 -5.107 1.00 33.16 166 THR A CA 1
ATOM 1300 C C . THR A 1 166 ? 18.024 -28.858 -5.742 1.00 33.16 166 THR A C 1
ATOM 1302 O O . THR A 1 166 ? 19.008 -28.200 -5.404 1.00 33.16 166 THR A O 1
ATOM 1305 N N . LYS A 1 167 ? 18.094 -29.875 -6.612 1.00 33.00 167 LYS A N 1
ATOM 1306 C CA . LYS A 1 167 ? 19.234 -30.140 -7.500 1.00 33.00 167 LYS A CA 1
ATOM 1307 C C . LYS A 1 167 ? 19.741 -28.813 -8.073 1.00 33.00 167 LYS A C 1
ATOM 1309 O O . LYS A 1 167 ? 18.995 -28.124 -8.765 1.00 33.00 167 LYS A O 1
ATOM 1314 N N . ARG A 1 168 ? 21.010 -28.479 -7.813 1.00 33.81 168 ARG A N 1
ATOM 1315 C CA . ARG A 1 168 ? 21.751 -27.513 -8.632 1.00 33.81 168 ARG A CA 1
ATOM 1316 C C . ARG A 1 168 ? 21.710 -28.039 -10.063 1.00 33.81 168 ARG A C 1
ATOM 1318 O O . ARG A 1 168 ? 22.366 -29.030 -10.362 1.00 33.81 168 ARG A O 1
ATOM 1325 N N . GLN A 1 169 ? 20.906 -27.424 -10.921 1.00 37.25 169 GLN A N 1
ATOM 1326 C CA . GLN A 1 169 ? 21.177 -27.479 -12.349 1.00 37.25 169 GLN A CA 1
ATOM 1327 C C . GLN A 1 169 ? 22.357 -26.538 -12.577 1.00 37.25 169 GLN A C 1
ATOM 1329 O O . GLN A 1 169 ? 22.238 -25.324 -12.414 1.00 37.25 169 GLN A O 1
ATOM 1334 N N . GLU A 1 170 ? 23.520 -27.131 -12.832 1.00 33.44 170 GLU A N 1
ATOM 1335 C CA . GLU A 1 170 ? 24.670 -26.427 -13.387 1.00 33.44 170 GLU A CA 1
ATOM 1336 C C . GLU A 1 170 ? 24.236 -25.721 -14.683 1.00 33.44 170 GLU A C 1
ATOM 1338 O O . GLU A 1 170 ? 23.488 -26.313 -15.468 1.00 33.44 170 GLU A O 1
ATOM 1343 N N . PRO A 1 171 ? 24.668 -24.475 -14.939 1.00 35.41 171 PRO A N 1
ATOM 1344 C CA . PRO A 1 171 ? 24.485 -23.882 -16.250 1.00 35.41 171 PRO A CA 1
ATOM 1345 C C . PRO A 1 171 ? 25.320 -24.686 -17.252 1.00 35.41 171 PRO A C 1
ATOM 1347 O O . PRO A 1 171 ? 26.549 -24.642 -17.217 1.00 35.41 171 PRO A O 1
ATOM 1350 N N . GLN A 1 172 ? 24.653 -25.432 -18.135 1.00 33.12 172 GLN A N 1
ATOM 1351 C CA . GLN A 1 172 ? 25.283 -25.961 -19.338 1.00 33.12 172 GLN A CA 1
ATOM 1352 C C . GLN A 1 172 ? 25.727 -24.776 -20.195 1.00 33.12 172 GLN A C 1
ATOM 1354 O O . GLN A 1 172 ? 24.914 -24.042 -20.752 1.00 33.12 172 GLN A O 1
ATOM 1359 N N . HIS A 1 173 ? 27.039 -24.585 -20.246 1.00 33.62 173 HIS A N 1
ATOM 1360 C CA . HIS A 1 173 ? 27.710 -23.731 -21.204 1.00 33.62 173 HIS A CA 1
ATOM 1361 C C . HIS A 1 173 ? 27.600 -24.417 -22.570 1.00 33.62 173 HIS A C 1
ATOM 1363 O O . HIS A 1 173 ? 28.271 -25.413 -22.824 1.00 33.62 173 HIS A O 1
ATOM 1369 N N . THR A 1 174 ? 26.707 -23.930 -23.426 1.00 34.62 174 THR A N 1
ATOM 1370 C CA . THR A 1 174 ? 26.784 -24.189 -24.864 1.00 34.62 174 THR A CA 1
ATOM 1371 C C . THR A 1 174 ? 27.466 -22.987 -25.490 1.00 34.62 174 THR A C 1
ATOM 1373 O O . THR A 1 174 ? 26.847 -21.937 -25.664 1.00 34.62 174 THR A O 1
ATOM 1376 N N . ASP A 1 175 ? 28.766 -23.140 -25.738 1.00 36.56 175 ASP A N 1
ATOM 1377 C CA . ASP A 1 175 ? 29.430 -22.460 -26.842 1.00 36.56 175 ASP A CA 1
ATOM 1378 C C . ASP A 1 175 ? 28.664 -22.794 -28.122 1.00 36.56 175 ASP A C 1
ATOM 1380 O O . ASP A 1 175 ? 28.461 -23.970 -28.426 1.00 36.56 175 ASP A O 1
ATOM 1384 N N . ASP A 1 176 ? 28.253 -21.771 -28.863 1.00 35.41 176 ASP A N 1
ATOM 1385 C CA . ASP A 1 176 ? 28.039 -21.932 -30.294 1.00 35.41 176 ASP A CA 1
ATOM 1386 C C . ASP A 1 176 ? 28.702 -20.758 -31.013 1.00 35.41 176 ASP A C 1
ATOM 1388 O O . ASP A 1 176 ? 28.247 -19.611 -30.987 1.00 35.41 176 ASP A O 1
ATOM 1392 N N . GLN A 1 177 ? 29.875 -21.075 -31.556 1.00 32.66 177 GLN A N 1
ATOM 1393 C CA . GLN A 1 177 ? 30.563 -20.324 -32.587 1.00 32.66 177 GLN A CA 1
ATOM 1394 C C . GLN A 1 177 ? 29.944 -20.698 -33.936 1.00 32.66 177 GLN A C 1
ATOM 1396 O O . GLN A 1 177 ? 29.873 -21.875 -34.275 1.00 32.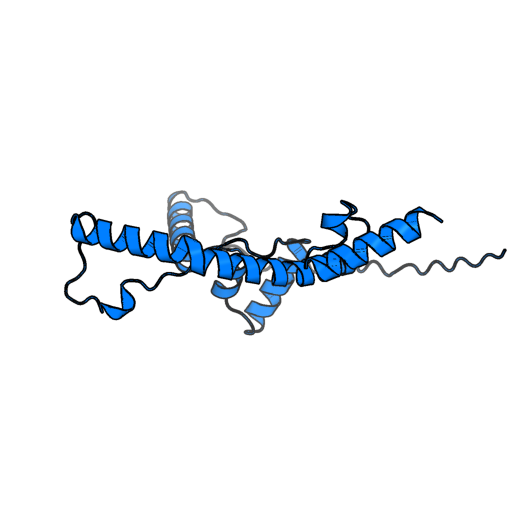66 177 GLN A O 1
ATOM 1401 N N . SER A 1 178 ? 29.558 -19.702 -34.726 1.00 34.72 178 SER A N 1
ATOM 1402 C CA . SER A 1 178 ? 29.553 -19.724 -36.203 1.00 34.72 178 SER A CA 1
ATOM 1403 C C . SER A 1 178 ? 29.160 -18.311 -36.662 1.00 34.72 178 SER A C 1
ATOM 1405 O O . SER A 1 178 ? 28.112 -17.803 -36.279 1.00 34.72 178 SER A O 1
ATOM 1407 N N . GLU A 1 179 ? 30.082 -17.492 -37.176 1.00 32.84 179 GLU A N 1
ATOM 1408 C CA . GLU A 1 179 ? 30.535 -17.474 -38.583 1.00 32.84 179 GLU A CA 1
ATOM 1409 C C . GLU A 1 179 ? 29.365 -17.349 -39.574 1.00 32.84 179 GLU A C 1
ATOM 1411 O O . GLU A 1 179 ? 28.785 -18.352 -39.974 1.00 32.84 179 GLU A O 1
ATOM 1416 N N . GLU A 1 180 ? 28.931 -16.119 -39.875 1.00 32.38 180 GLU A N 1
ATOM 1417 C CA . GLU A 1 180 ? 29.193 -15.335 -41.111 1.00 32.38 180 GLU A CA 1
ATOM 1418 C C . GLU A 1 180 ? 28.375 -14.028 -41.113 1.00 32.38 180 GLU A C 1
ATOM 1420 O O . GLU A 1 180 ? 27.167 -14.055 -40.778 1.00 32.38 180 GLU A O 1
#

Secondary structure (DSSP, 8-state):
-HHHHHHHHHHHHHHHHT--HHHHHT---S-HHHHHHHHHHHHHHHHHHHHHHIIIIIHHHHHHHHHHHHHTTSSPPPTT--TTTTT------PPPPPSSHHHHHHHHHHHHHTTSS-HHHHHHHTT--HHHHHHHHHHHHHHHHHTT---TT-TTT-----------------------

Organism: Escherichia coli (NCBI:txid562)

Foldseek 3Di:
DVVVVVLVVLVVVCVVLLHASCVSVVPQDDDPVVNVVSLVSSVVVVVVVVVVCCVPPVLVVQVVVLVVCPVVVVDPDDPPDDPVCSSDDDDFDDARDDPDVVVVVVVVVVCCVVVNDHPQRVCVNVRHGPVVVVVVVVVVVVVCVVVVNDDCPDPVPPPPPDPPDPDPPDPPDDDDDDDD

Sequence (180 aa):
NLETFRNGQLRAVAAGSRLSFSSTARNYNGTYSAQRQELVESTDGYLILQDWFIGAVTRPMYRAWLKQAVVSGVIRLPRDLDRSSLYTAVYSGPVMPWIDPVKEAEAWKIQIRGGAATESDWVRAGGRNPDDVKRRRKAEIDENRKLDLVFDTDPASDKGGSSAATKRQEPQHTDDQSEE

InterPro domains:
  IPR006429 Phage portal protein, lambda family [TIGR01539] (2-154)

Radius of gyration: 24.54 Å; chains: 1; bounding box: 54×47×69 Å

pLDDT: mean 78.71, std 17.44, range [32.38, 96.75]